Protein AF-A0A9P9CVB0-F1 (afdb_monomer_lite)

Structure (mmCIF, N/CA/C/O backbone):
data_AF-A0A9P9CVB0-F1
#
_entry.id   AF-A0A9P9CVB0-F1
#
loop_
_atom_site.group_PDB
_atom_site.id
_atom_site.type_symbol
_atom_site.label_atom_id
_atom_site.label_alt_id
_atom_site.label_comp_id
_atom_site.label_asym_id
_atom_site.label_entity_id
_atom_site.label_seq_id
_atom_site.pdbx_PDB_ins_code
_atom_site.Cartn_x
_atom_site.Cartn_y
_atom_site.Cartn_z
_atom_site.occupancy
_atom_site.B_iso_or_equiv
_atom_site.auth_seq_id
_atom_site.auth_comp_id
_atom_site.auth_asym_id
_atom_site.auth_atom_id
_atom_site.pdbx_PDB_model_num
ATOM 1 N N . MET A 1 1 ? 10.522 8.124 -8.239 1.00 56.84 1 MET A N 1
ATOM 2 C CA . MET A 1 1 ? 10.600 7.483 -6.906 1.00 56.84 1 MET A CA 1
ATOM 3 C C . MET A 1 1 ? 9.216 6.967 -6.521 1.00 56.84 1 MET A C 1
ATOM 5 O O . MET A 1 1 ? 8.265 7.728 -6.652 1.00 56.84 1 MET A O 1
ATOM 9 N N . HIS A 1 2 ? 9.084 5.688 -6.156 1.00 65.62 2 HIS A N 1
ATOM 10 C CA . HIS A 1 2 ? 7.839 5.072 -5.662 1.00 65.62 2 HIS A CA 1
ATOM 11 C C . HIS A 1 2 ? 7.937 4.845 -4.145 1.00 65.62 2 HIS A C 1
ATOM 13 O O . HIS A 1 2 ? 9.032 4.890 -3.584 1.00 65.62 2 HIS A O 1
ATOM 19 N N . ALA A 1 3 ? 6.809 4.611 -3.471 1.00 76.12 3 ALA A N 1
ATOM 20 C CA . ALA A 1 3 ? 6.823 4.280 -2.046 1.00 76.12 3 ALA A CA 1
ATOM 21 C C . ALA A 1 3 ? 7.617 2.987 -1.778 1.00 76.12 3 ALA A C 1
ATOM 23 O O . ALA A 1 3 ? 7.680 2.103 -2.635 1.00 76.12 3 ALA A O 1
ATOM 24 N N . ALA A 1 4 ? 8.199 2.863 -0.580 1.00 83.50 4 ALA A N 1
ATOM 25 C CA . ALA A 1 4 ? 8.933 1.663 -0.184 1.00 83.50 4 ALA A CA 1
ATOM 26 C C . ALA A 1 4 ? 8.032 0.414 -0.244 1.00 83.50 4 ALA A C 1
ATOM 28 O O . ALA A 1 4 ? 6.924 0.396 0.318 1.00 83.50 4 ALA A O 1
ATOM 29 N N . ILE A 1 5 ? 8.528 -0.617 -0.930 1.00 89.38 5 ILE A N 1
ATOM 30 C CA . ILE A 1 5 ? 7.847 -1.889 -1.187 1.00 89.38 5 ILE A CA 1
ATOM 31 C C . ILE A 1 5 ? 8.479 -2.938 -0.273 1.00 89.38 5 ILE A C 1
ATOM 33 O O . ILE A 1 5 ? 9.673 -3.199 -0.376 1.00 89.38 5 ILE A O 1
ATOM 37 N N . ASN A 1 6 ? 7.687 -3.498 0.638 1.00 92.38 6 ASN A N 1
ATOM 38 C CA . ASN A 1 6 ? 8.054 -4.667 1.437 1.00 92.38 6 ASN A CA 1
ATOM 39 C C . ASN A 1 6 ? 7.440 -5.931 0.809 1.00 92.38 6 ASN A C 1
ATOM 41 O O . ASN A 1 6 ? 6.689 -5.830 -0.164 1.00 92.38 6 ASN A O 1
ATOM 45 N N . ASP A 1 7 ? 7.711 -7.100 1.383 1.00 93.44 7 ASP A N 1
ATOM 46 C CA . ASP A 1 7 ? 7.273 -8.384 0.816 1.00 93.44 7 ASP A CA 1
ATOM 47 C C . ASP A 1 7 ? 5.748 -8.489 0.667 1.00 93.44 7 ASP A C 1
ATOM 49 O O . ASP A 1 7 ? 5.264 -8.923 -0.373 1.00 93.44 7 ASP A O 1
ATOM 53 N N . GLU A 1 8 ? 4.979 -8.000 1.648 1.00 92.94 8 GLU A N 1
ATOM 54 C CA . GLU A 1 8 ? 3.506 -7.943 1.592 1.00 92.9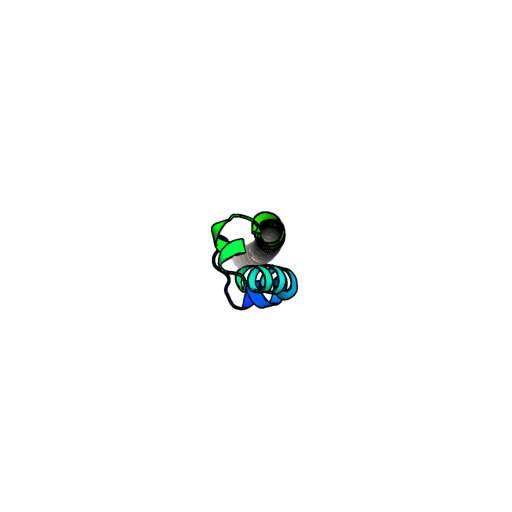4 8 GLU A CA 1
ATOM 55 C C . GLU A 1 8 ? 3.029 -7.132 0.376 1.00 92.94 8 GLU A C 1
ATOM 57 O O . GLU A 1 8 ? 2.208 -7.594 -0.417 1.00 92.94 8 GLU A O 1
ATOM 62 N N . LYS A 1 9 ? 3.578 -5.927 0.187 1.00 94.00 9 LYS A N 1
ATOM 63 C CA . LYS A 1 9 ? 3.238 -5.067 -0.953 1.00 94.00 9 LYS A CA 1
ATOM 64 C C . LYS A 1 9 ? 3.677 -5.677 -2.280 1.00 94.00 9 LYS A C 1
ATOM 66 O O . LYS A 1 9 ? 2.942 -5.550 -3.255 1.00 94.00 9 LYS A O 1
ATOM 71 N N . ARG A 1 10 ? 4.854 -6.315 -2.331 1.00 94.06 10 ARG A N 1
ATOM 72 C CA . ARG A 1 10 ? 5.352 -6.992 -3.538 1.00 94.06 10 ARG A CA 1
ATOM 73 C C . ARG A 1 10 ? 4.459 -8.172 -3.904 1.00 94.06 10 ARG A C 1
ATOM 75 O O . ARG A 1 10 ? 4.214 -8.374 -5.083 1.00 94.06 10 ARG A O 1
ATOM 82 N N . LEU A 1 11 ? 3.952 -8.914 -2.921 1.00 96.12 11 LEU A N 1
ATOM 83 C CA . LEU A 1 11 ? 3.043 -10.030 -3.161 1.00 96.1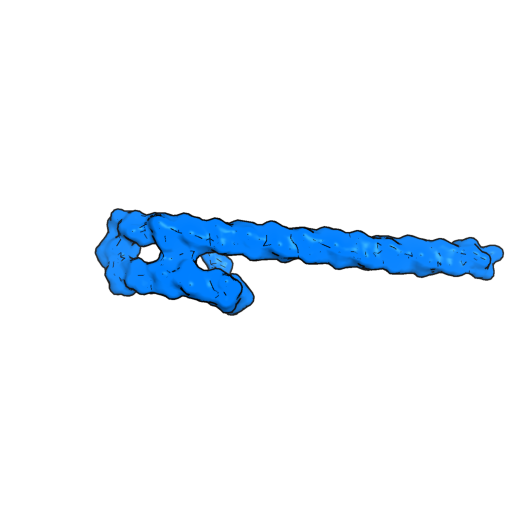2 11 LEU A CA 1
ATOM 84 C C . LEU A 1 11 ? 1.696 -9.551 -3.719 1.00 96.12 11 LEU A C 1
ATOM 86 O O . LEU A 1 11 ? 1.217 -10.102 -4.704 1.00 96.12 11 LEU A O 1
ATOM 90 N N . VAL A 1 12 ? 1.100 -8.515 -3.118 1.00 96.19 12 VAL A N 1
ATOM 91 C CA . VAL A 1 12 ? -0.230 -8.019 -3.518 1.00 96.19 12 VAL A CA 1
ATOM 92 C C . VAL A 1 12 ? -0.188 -7.237 -4.832 1.00 96.19 12 VAL A C 1
ATOM 94 O O . VAL A 1 12 ? -1.056 -7.414 -5.677 1.00 96.19 12 VAL A O 1
ATOM 97 N N . CYS A 1 13 ? 0.817 -6.381 -5.027 1.00 96.56 13 CYS A N 1
ATOM 98 C CA . CYS A 1 13 ? 0.956 -5.542 -6.221 1.00 96.56 13 CYS A CA 1
ATOM 99 C C . CYS A 1 13 ? 1.957 -6.119 -7.235 1.00 96.56 13 CYS A C 1
ATOM 101 O O . CYS A 1 13 ? 2.575 -5.351 -7.972 1.00 96.56 13 CYS A O 1
ATOM 103 N N . LYS A 1 14 ? 2.149 -7.446 -7.252 1.00 96.38 14 LYS A N 1
ATOM 104 C CA . LYS A 1 14 ? 3.221 -8.131 -7.993 1.00 96.38 14 LYS A CA 1
ATOM 105 C C . LYS A 1 14 ? 3.317 -7.694 -9.453 1.00 96.38 14 LYS A C 1
ATOM 107 O O . LYS A 1 14 ? 4.385 -7.277 -9.882 1.00 96.38 14 LYS A O 1
ATOM 112 N N . GLU A 1 15 ? 2.202 -7.715 -10.172 1.00 96.06 15 GLU A N 1
ATOM 113 C CA . GLU A 1 15 ? 2.157 -7.404 -11.606 1.00 96.06 15 GLU A CA 1
ATOM 114 C C . GLU A 1 15 ? 2.612 -5.964 -11.900 1.00 96.06 15 GLU A C 1
ATOM 116 O O . GLU A 1 15 ? 3.387 -5.722 -12.822 1.00 96.06 15 GLU A O 1
ATOM 121 N N . PHE A 1 16 ? 2.222 -5.004 -11.054 1.00 95.56 16 PHE A N 1
ATOM 122 C CA . PHE A 1 16 ? 2.647 -3.606 -11.183 1.00 95.56 16 PHE A CA 1
ATOM 123 C C . PHE A 1 16 ? 4.115 -3.398 -10.802 1.00 95.56 16 PHE A C 1
ATOM 125 O O . PHE A 1 16 ? 4.796 -2.537 -11.363 1.00 95.56 16 PHE A O 1
ATOM 132 N N . VAL A 1 17 ? 4.614 -4.172 -9.833 1.00 94.50 17 VAL A N 1
ATOM 133 C CA . VAL A 1 17 ? 6.034 -4.161 -9.464 1.00 94.50 17 VAL A CA 1
ATOM 134 C C . VAL A 1 17 ? 6.871 -4.711 -10.612 1.00 94.50 17 VAL A C 1
ATOM 136 O O . VAL A 1 17 ? 7.825 -4.054 -11.016 1.00 94.50 17 VAL A O 1
ATOM 139 N N . GLU A 1 18 ? 6.487 -5.853 -11.181 1.00 95.31 18 GLU A N 1
ATOM 140 C CA . GLU A 1 18 ? 7.178 -6.477 -12.312 1.00 95.31 18 GLU A CA 1
ATOM 141 C C . GLU A 1 18 ? 7.161 -5.576 -13.553 1.00 95.31 18 GLU A C 1
ATOM 143 O O . GLU A 1 18 ? 8.192 -5.424 -14.205 1.00 95.31 18 GLU A O 1
ATOM 148 N N . ALA A 1 19 ? 6.047 -4.893 -13.838 1.00 94.25 19 ALA A N 1
ATOM 149 C CA . ALA A 1 19 ? 5.970 -3.917 -14.926 1.00 94.25 19 ALA A CA 1
ATOM 150 C C . ALA A 1 19 ? 6.948 -2.742 -14.736 1.00 94.25 19 ALA A C 1
ATOM 152 O O . ALA A 1 19 ? 7.646 -2.335 -15.671 1.00 94.25 19 ALA A O 1
ATOM 153 N N . LEU A 1 20 ? 7.043 -2.205 -13.514 1.00 93.00 20 LEU A N 1
ATOM 154 C CA . LEU A 1 20 ? 7.974 -1.120 -13.212 1.00 93.00 20 LEU A CA 1
ATOM 155 C C . LEU A 1 20 ? 9.437 -1.593 -13.235 1.00 93.00 20 LEU A C 1
ATOM 157 O O . LEU A 1 20 ? 10.308 -0.872 -13.727 1.00 93.00 20 LEU A O 1
ATOM 161 N N . GLU A 1 21 ? 9.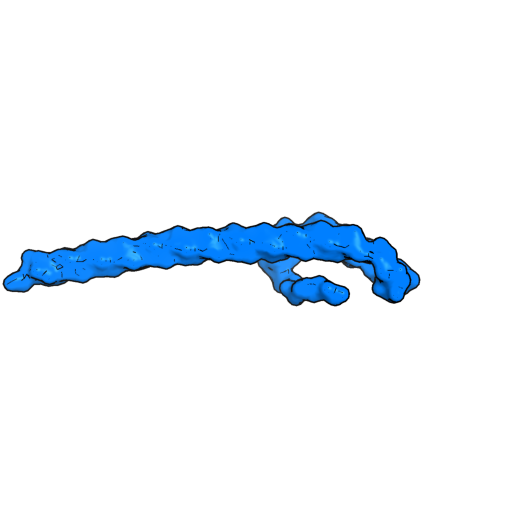713 -2.798 -12.735 1.00 92.56 21 GLU A N 1
ATOM 162 C CA . GLU A 1 21 ? 11.040 -3.421 -12.774 1.00 92.56 21 GLU A CA 1
ATOM 163 C C . GLU A 1 21 ? 11.494 -3.680 -14.209 1.00 92.56 21 GLU A C 1
ATOM 165 O O . GLU A 1 21 ? 12.609 -3.300 -14.566 1.00 92.56 21 GLU A O 1
ATOM 170 N N . ALA A 1 22 ? 10.611 -4.218 -15.053 1.00 93.38 22 ALA A N 1
ATOM 171 C CA . ALA A 1 22 ? 10.868 -4.418 -16.473 1.00 93.38 22 ALA A CA 1
ATOM 172 C C . ALA A 1 22 ? 11.196 -3.094 -17.181 1.00 93.38 22 ALA A C 1
ATOM 174 O O . ALA A 1 22 ? 12.147 -3.031 -17.960 1.00 93.38 22 ALA A O 1
ATOM 175 N N . CYS A 1 23 ? 10.483 -2.008 -16.863 1.00 91.44 23 CYS A N 1
ATOM 176 C CA . CYS A 1 23 ? 10.802 -0.690 -17.413 1.00 91.44 23 CYS A CA 1
ATOM 177 C C . CYS A 1 23 ? 12.178 -0.177 -16.952 1.00 91.44 23 CYS A C 1
ATOM 179 O O . CYS A 1 23 ? 12.932 0.397 -17.742 1.00 91.44 23 CYS A O 1
ATOM 181 N N . HIS A 1 24 ? 12.539 -0.423 -15.690 1.00 91.25 24 HIS A N 1
ATOM 182 C CA . HIS A 1 24 ? 13.828 -0.030 -15.121 1.00 91.25 24 HIS A CA 1
ATOM 183 C C . HIS A 1 24 ? 15.027 -0.855 -15.610 1.00 91.25 24 HIS A C 1
ATOM 185 O O . HIS A 1 24 ? 16.158 -0.415 -15.387 1.00 91.25 24 HIS A O 1
ATOM 191 N N . LEU A 1 25 ? 14.822 -1.993 -16.290 1.00 93.06 25 LEU A N 1
ATOM 192 C CA . LEU A 1 25 ? 15.910 -2.724 -16.959 1.00 93.06 25 LEU A CA 1
ATOM 193 C C . LEU A 1 25 ? 16.613 -1.847 -18.005 1.00 93.06 25 LEU A C 1
ATOM 195 O O . LEU A 1 25 ? 17.821 -1.960 -18.204 1.00 93.06 25 LEU A O 1
ATOM 199 N N . SER A 1 26 ? 15.876 -0.925 -18.633 1.00 91.44 26 SER A N 1
ATOM 200 C CA . SER A 1 26 ? 16.457 0.124 -19.466 1.00 91.44 26 SER A CA 1
ATOM 201 C C . SER A 1 26 ? 16.852 1.320 -18.600 1.00 91.44 26 SER A C 1
ATOM 203 O O . SER A 1 26 ? 16.005 2.091 -18.139 1.00 91.44 26 SER A O 1
ATOM 205 N N . LEU A 1 27 ? 18.163 1.519 -18.420 1.00 85.56 27 LEU A N 1
ATOM 206 C CA . LEU A 1 27 ? 18.695 2.709 -17.746 1.00 85.56 27 LEU A CA 1
ATOM 207 C C . LEU A 1 27 ? 18.208 3.993 -18.429 1.00 85.56 27 LEU A C 1
ATOM 209 O O . LEU A 1 27 ? 17.833 4.942 -17.746 1.00 85.56 27 LEU A O 1
ATOM 213 N N . PHE A 1 28 ? 18.123 4.005 -19.763 1.00 90.06 28 PHE A N 1
ATOM 214 C CA . PHE A 1 28 ? 17.584 5.144 -20.503 1.00 90.06 28 PHE A CA 1
ATOM 215 C C . PHE A 1 28 ? 16.145 5.462 -20.077 1.00 90.06 28 PHE A C 1
ATOM 217 O O . PHE A 1 28 ? 15.861 6.603 -19.714 1.00 90.06 28 PHE A O 1
ATOM 224 N N . ASN A 1 29 ? 15.258 4.464 -20.027 1.00 87.75 29 ASN A N 1
ATOM 225 C CA . ASN A 1 29 ? 13.852 4.673 -19.655 1.00 87.75 29 ASN A CA 1
ATOM 226 C C . ASN A 1 29 ? 13.709 5.151 -18.206 1.00 87.75 29 ASN A C 1
ATOM 228 O O . ASN A 1 29 ? 12.890 6.023 -17.908 1.00 87.75 29 ASN A O 1
ATOM 232 N N . LYS A 1 30 ? 14.554 4.618 -17.317 1.00 81.94 30 LYS A N 1
ATOM 233 C CA . LYS A 1 30 ? 14.620 5.010 -15.908 1.00 81.94 30 LYS A CA 1
ATOM 234 C C . LYS A 1 30 ? 14.989 6.487 -15.727 1.00 81.94 30 LYS A C 1
ATOM 236 O O . LYS A 1 30 ? 14.414 7.141 -14.859 1.00 81.94 30 LYS A O 1
ATOM 241 N N . TYR A 1 31 ? 15.926 7.014 -16.519 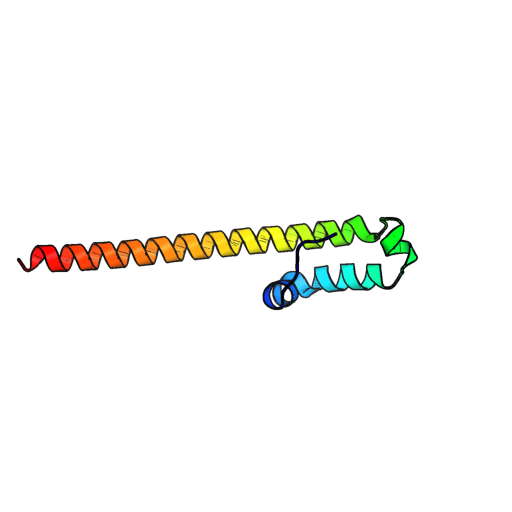1.00 87.25 31 TYR A N 1
ATOM 242 C CA . TYR A 1 31 ? 16.387 8.405 -16.396 1.00 87.25 31 TYR A CA 1
ATOM 243 C C . TYR A 1 31 ? 15.586 9.410 -17.237 1.00 87.25 31 TYR A C 1
ATOM 245 O O . TYR A 1 31 ? 15.561 10.589 -16.897 1.00 87.25 31 TYR A O 1
ATOM 253 N N . THR A 1 32 ? 14.892 8.967 -18.289 1.00 89.12 32 THR A N 1
ATOM 254 C CA . THR A 1 32 ? 14.129 9.838 -19.209 1.00 89.12 32 THR A CA 1
ATOM 255 C C . THR A 1 32 ? 12.626 9.886 -18.924 1.00 89.12 32 THR A C 1
ATOM 257 O O . THR A 1 32 ? 11.844 10.291 -19.781 1.00 89.12 32 THR A O 1
ATOM 260 N N . PHE A 1 33 ? 12.203 9.502 -17.713 1.00 84.94 33 PHE A N 1
ATOM 261 C CA . PHE A 1 33 ? 10.800 9.554 -17.267 1.00 84.94 33 PHE A CA 1
ATOM 262 C C . PHE A 1 33 ? 9.818 8.647 -18.041 1.00 84.94 33 PHE A C 1
ATOM 264 O O . PHE A 1 33 ? 8.608 8.735 -17.848 1.00 84.94 33 PHE A O 1
ATOM 271 N N . GLN A 1 34 ? 10.319 7.714 -18.854 1.00 90.25 34 GLN A N 1
ATOM 272 C CA . GLN A 1 34 ? 9.501 6.818 -19.688 1.00 90.25 34 GLN A CA 1
ATOM 273 C C . GLN A 1 34 ? 8.722 5.765 -18.879 1.00 90.25 34 GLN A C 1
ATOM 275 O O . GLN A 1 34 ? 7.794 5.148 -19.390 1.00 90.25 34 GLN A O 1
ATOM 280 N N . CYS A 1 35 ? 9.065 5.567 -17.603 1.00 91.75 35 CYS A N 1
ATOM 281 C CA . CYS A 1 35 ? 8.403 4.606 -16.715 1.00 91.75 35 CYS A CA 1
ATOM 282 C C . CYS A 1 35 ? 7.244 5.198 -15.889 1.00 91.75 35 CYS A C 1
ATOM 284 O O . CYS A 1 35 ? 6.775 4.549 -14.952 1.00 91.75 35 CYS A O 1
ATOM 286 N N . GLU A 1 36 ? 6.791 6.427 -16.174 1.00 90.19 36 GLU A N 1
ATOM 287 C CA . GLU A 1 36 ? 5.807 7.114 -15.323 1.00 90.19 36 GLU A CA 1
ATOM 288 C C . GLU A 1 36 ? 4.443 6.407 -15.287 1.00 90.19 36 GLU A C 1
ATOM 290 O O . GLU A 1 36 ? 3.835 6.347 -14.221 1.00 90.19 36 GLU A O 1
ATOM 295 N N . GLY A 1 37 ? 4.008 5.793 -16.394 1.00 92.44 37 GLY A N 1
ATOM 296 C CA . GLY A 1 37 ? 2.760 5.019 -16.444 1.00 92.44 37 GLY A CA 1
ATOM 297 C C . GLY A 1 37 ? 2.766 3.836 -15.471 1.00 92.44 37 GLY A C 1
ATOM 298 O O . GLY A 1 37 ? 1.962 3.794 -14.542 1.00 92.44 37 GLY A O 1
ATOM 299 N N . ALA A 1 38 ? 3.753 2.942 -15.594 1.00 93.25 38 ALA A N 1
ATOM 300 C CA . ALA A 1 38 ? 3.917 1.800 -14.686 1.00 93.25 38 ALA A CA 1
ATOM 301 C C . ALA A 1 38 ? 4.084 2.244 -13.219 1.00 93.25 38 ALA A C 1
ATOM 303 O O . ALA A 1 38 ? 3.554 1.631 -12.291 1.00 93.25 38 ALA A O 1
ATOM 304 N N . LYS A 1 39 ? 4.784 3.362 -12.986 1.00 92.44 39 LYS A N 1
ATOM 305 C CA . LYS A 1 39 ? 4.913 3.957 -11.650 1.00 92.44 39 LYS A CA 1
ATOM 306 C C . LYS A 1 39 ? 3.567 4.445 -11.106 1.00 92.44 39 LYS A C 1
ATOM 308 O O . LYS A 1 39 ? 3.304 4.273 -9.913 1.00 92.44 39 LYS A O 1
ATOM 313 N N . GLN A 1 40 ? 2.737 5.074 -11.931 1.00 94.25 40 GLN A N 1
ATOM 314 C CA . GLN A 1 40 ? 1.414 5.544 -11.533 1.00 94.25 40 GLN A CA 1
ATOM 315 C C . GLN A 1 40 ? 0.499 4.369 -11.182 1.00 94.25 40 GLN A C 1
ATOM 317 O O . GLN A 1 40 ? -0.126 4.393 -10.123 1.00 94.25 40 GLN A O 1
ATOM 322 N N . GLU A 1 41 ? 0.482 3.322 -12.001 1.00 94.94 41 GLU A N 1
ATOM 323 C CA . GLU A 1 41 ? -0.298 2.106 -11.747 1.00 94.94 41 GLU A CA 1
ATOM 324 C C . GLU A 1 41 ? 0.110 1.430 -10.433 1.00 94.94 41 GLU A C 1
ATOM 326 O O . GLU A 1 41 ? -0.735 1.164 -9.572 1.00 94.94 41 GLU A O 1
ATOM 331 N N . LEU A 1 42 ? 1.417 1.272 -10.201 1.00 95.44 42 LEU A N 1
ATOM 332 C CA . LEU A 1 42 ? 1.927 0.756 -8.934 1.00 95.44 42 LEU A CA 1
ATOM 333 C C . LEU A 1 42 ? 1.485 1.621 -7.745 1.00 95.44 42 LEU A C 1
ATOM 335 O O . LEU A 1 42 ? 1.056 1.100 -6.713 1.00 95.44 42 LEU A O 1
ATOM 339 N N . ASN A 1 43 ? 1.551 2.948 -7.871 1.00 94.88 43 ASN A N 1
ATOM 340 C CA . ASN A 1 43 ? 1.101 3.853 -6.814 1.00 94.88 43 ASN A CA 1
ATOM 341 C C . ASN A 1 43 ? -0.400 3.715 -6.521 1.00 94.88 43 ASN A C 1
ATOM 343 O O . ASN A 1 43 ? -0.797 3.827 -5.357 1.00 94.88 43 ASN A O 1
ATOM 347 N N . MET A 1 44 ? -1.223 3.452 -7.539 1.00 95.50 44 MET A N 1
ATOM 348 C CA . MET A 1 44 ? -2.655 3.203 -7.366 1.00 95.50 44 MET A CA 1
ATOM 349 C C . MET A 1 44 ? -2.904 1.899 -6.607 1.00 95.50 44 MET A C 1
ATOM 351 O O . MET A 1 44 ? -3.651 1.916 -5.627 1.00 95.50 44 MET A O 1
ATOM 355 N N . CYS A 1 45 ? -2.200 0.816 -6.951 1.00 96.38 45 CYS A N 1
ATOM 356 C CA . CYS A 1 45 ? -2.279 -0.437 -6.196 1.00 96.38 45 CYS A CA 1
ATOM 357 C C . CYS A 1 45 ? -1.871 -0.246 -4.724 1.00 96.38 45 CYS A C 1
ATOM 359 O O . CYS A 1 45 ? -2.605 -0.602 -3.800 1.00 96.38 45 CYS A O 1
ATOM 361 N N . LEU A 1 46 ? -0.739 0.421 -4.476 1.00 95.62 46 LEU A N 1
ATOM 362 C CA . LEU A 1 46 ? -0.257 0.700 -3.119 1.00 95.62 46 LEU A CA 1
ATOM 363 C C . LEU A 1 46 ? -1.185 1.634 -2.329 1.00 95.62 46 LEU A C 1
ATOM 365 O O . LEU A 1 46 ? -1.199 1.613 -1.094 1.00 95.62 46 LEU A O 1
ATOM 369 N N . ARG A 1 47 ? -1.930 2.510 -3.009 1.00 95.69 47 ARG A N 1
ATOM 370 C CA . ARG A 1 47 ? -2.966 3.333 -2.380 1.00 95.69 47 ARG A CA 1
ATOM 371 C C . ARG A 1 47 ? -4.152 2.473 -1.965 1.00 95.69 47 ARG A C 1
ATOM 373 O O . ARG A 1 47 ? -4.572 2.607 -0.820 1.00 95.69 47 ARG A O 1
ATOM 380 N N . GLN A 1 48 ? -4.626 1.584 -2.832 1.00 96.06 48 GLN A N 1
ATOM 381 C CA . GLN A 1 48 ? -5.741 0.699 -2.509 1.00 96.06 48 GLN A CA 1
ATOM 382 C C . GLN A 1 48 ? -5.414 -0.202 -1.315 1.00 96.06 48 GLN A C 1
ATOM 384 O O . GLN A 1 48 ? -6.148 -0.201 -0.334 1.00 96.06 48 GLN A O 1
ATOM 389 N N . LEU A 1 49 ? -4.238 -0.834 -1.309 1.00 95.19 49 LEU A N 1
ATOM 390 C CA . LEU A 1 49 ? -3.803 -1.675 -0.190 1.00 95.19 49 LEU A CA 1
ATOM 391 C C . LEU A 1 49 ? -3.780 -0.922 1.154 1.00 95.19 49 LEU A C 1
ATOM 393 O O . LEU A 1 49 ? -4.101 -1.484 2.202 1.00 95.19 49 LEU A O 1
ATOM 397 N N . ARG A 1 50 ? -3.411 0.368 1.148 1.00 95.12 50 ARG A N 1
ATOM 398 C CA . ARG A 1 50 ? -3.467 1.208 2.357 1.00 95.12 50 ARG A CA 1
ATOM 399 C C . ARG A 1 50 ? -4.900 1.446 2.828 1.00 95.12 50 ARG A C 1
ATOM 401 O O . ARG A 1 50 ? -5.122 1.455 4.039 1.00 95.12 50 ARG A O 1
ATOM 408 N N . LEU A 1 51 ? -5.835 1.657 1.904 1.00 96.69 51 LEU A N 1
ATOM 409 C CA . LEU 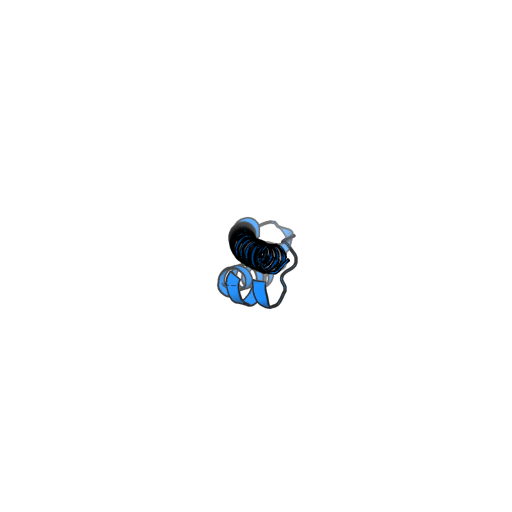A 1 51 ? -7.250 1.833 2.225 1.00 96.69 51 LEU A CA 1
ATOM 410 C C . LEU A 1 51 ? -7.822 0.543 2.812 1.00 96.69 51 LEU A C 1
ATOM 412 O O . LEU A 1 51 ? -8.315 0.579 3.936 1.00 96.69 51 LEU A O 1
ATOM 416 N N . ASP A 1 52 ? -7.609 -0.595 2.152 1.00 96.31 52 ASP A N 1
ATOM 417 C CA . ASP A 1 52 ? -8.093 -1.901 2.611 1.00 96.31 52 ASP A CA 1
ATOM 418 C C . ASP A 1 52 ? -7.567 -2.238 4.015 1.00 96.31 52 ASP A C 1
ATOM 420 O O . ASP A 1 52 ? -8.304 -2.694 4.890 1.00 96.31 52 ASP A O 1
ATOM 424 N N . LYS A 1 53 ? -6.281 -1.969 4.277 1.00 95.06 53 LYS A N 1
ATOM 425 C CA . LYS A 1 53 ? -5.683 -2.175 5.605 1.00 95.06 53 LYS A CA 1
ATOM 426 C C . LYS A 1 53 ? -6.279 -1.233 6.648 1.00 95.06 53 LYS A C 1
ATOM 428 O O . LYS A 1 53 ? -6.518 -1.645 7.780 1.00 95.06 53 LYS A O 1
ATOM 433 N N . SER A 1 54 ? -6.537 0.024 6.282 1.00 96.94 54 SER A N 1
ATOM 434 C CA . SER A 1 54 ? -7.198 0.981 7.173 1.00 96.94 54 SER A CA 1
ATOM 435 C C . SER A 1 54 ? -8.621 0.539 7.512 1.00 96.94 54 SER A C 1
ATOM 437 O O . SER A 1 54 ? -9.019 0.624 8.672 1.00 96.94 54 SER A O 1
ATOM 439 N N . GLU A 1 55 ? -9.367 0.021 6.540 1.00 97.62 55 GLU A N 1
ATOM 440 C CA . GLU A 1 55 ? -10.721 -0.494 6.738 1.00 97.62 55 GLU A CA 1
ATOM 441 C C . GLU A 1 55 ? -10.742 -1.716 7.656 1.00 97.62 55 GLU A C 1
ATOM 443 O O . GLU A 1 55 ? -11.496 -1.722 8.630 1.00 97.62 55 GLU A O 1
ATOM 448 N N . ARG A 1 56 ? -9.856 -2.694 7.427 1.00 96.88 56 ARG A N 1
ATOM 449 C CA . ARG A 1 56 ? -9.707 -3.861 8.314 1.00 96.88 56 ARG A CA 1
ATOM 450 C C . ARG A 1 56 ? -9.356 -3.441 9.737 1.00 96.88 56 ARG A C 1
ATOM 452 O O . ARG A 1 56 ? -10.021 -3.854 10.679 1.00 96.88 56 ARG A O 1
ATOM 459 N N . ASN A 1 57 ? -8.395 -2.530 9.897 1.00 96.94 57 ASN A N 1
ATOM 460 C CA . ASN A 1 57 ? -8.017 -2.019 11.215 1.00 96.94 57 ASN A CA 1
ATOM 461 C C . ASN A 1 57 ? -9.182 -1.305 11.918 1.00 96.94 57 ASN A C 1
ATOM 463 O O . ASN A 1 57 ? -9.335 -1.429 13.131 1.00 96.94 57 ASN A O 1
ATOM 467 N N . ARG A 1 58 ? -10.014 -0.558 11.178 1.00 97.12 58 ARG A N 1
ATOM 468 C CA . ARG A 1 58 ? -11.216 0.088 11.729 1.00 97.12 58 ARG A CA 1
ATOM 469 C C . ARG A 1 58 ? -12.259 -0.940 12.159 1.00 97.12 58 ARG A C 1
ATOM 471 O O . ARG A 1 58 ? -12.860 -0.762 13.215 1.00 97.12 58 ARG A O 1
ATOM 478 N N . ALA A 1 59 ? -12.480 -1.988 11.368 1.00 97.56 59 ALA A N 1
ATOM 479 C CA . ALA A 1 59 ? -13.396 -3.069 11.720 1.00 97.56 59 ALA A CA 1
ATOM 480 C C . ALA A 1 59 ? -12.919 -3.813 12.979 1.00 97.56 59 ALA A C 1
ATOM 482 O O . ALA A 1 59 ? -13.676 -3.947 13.939 1.00 97.56 59 ALA A O 1
ATOM 483 N N . ASP A 1 60 ? -11.640 -4.184 13.030 1.00 97.81 60 ASP A N 1
ATOM 484 C CA . ASP A 1 60 ? -11.038 -4.854 14.184 1.00 97.81 60 ASP A CA 1
ATOM 485 C C . ASP A 1 60 ? -11.073 -3.982 15.441 1.00 97.81 60 ASP A C 1
ATOM 487 O O . ASP A 1 60 ? -11.346 -4.478 16.536 1.00 97.81 60 ASP A O 1
ATOM 491 N N . ALA A 1 61 ? -10.830 -2.675 15.303 1.00 97.12 61 ALA A N 1
ATOM 492 C CA . ALA A 1 61 ? -10.935 -1.733 16.410 1.00 97.12 61 ALA A CA 1
ATOM 493 C C . ALA A 1 61 ? -12.359 -1.696 16.977 1.00 97.12 61 ALA A C 1
ATOM 495 O O . ALA A 1 61 ? -12.520 -1.812 18.189 1.00 97.12 61 ALA A O 1
ATOM 496 N N . LYS A 1 62 ? -13.388 -1.626 16.119 1.00 97.19 62 LYS A N 1
ATOM 497 C CA . LYS A 1 62 ? -14.793 -1.679 16.557 1.00 97.19 62 LYS A CA 1
ATOM 498 C C . LYS A 1 62 ? -15.099 -2.970 17.311 1.00 97.19 62 LYS A C 1
ATOM 500 O O . LYS A 1 62 ? -15.632 -2.906 18.414 1.00 97.19 62 LYS A O 1
ATOM 505 N N . LEU A 1 63 ? -14.682 -4.122 16.781 1.00 97.25 63 LEU A N 1
ATOM 506 C CA . LEU A 1 63 ? -14.881 -5.416 17.442 1.00 97.25 63 LEU A CA 1
ATOM 507 C C . LEU A 1 63 ? -14.191 -5.481 18.812 1.00 97.25 63 LEU A C 1
ATOM 509 O O . LEU A 1 63 ? -14.752 -6.021 19.765 1.00 97.25 63 LEU A O 1
ATOM 513 N N . ARG A 1 64 ? -12.976 -4.932 18.935 1.00 95.62 64 ARG A N 1
ATOM 514 C CA . ARG A 1 64 ? -12.262 -4.851 20.220 1.00 95.62 64 ARG A CA 1
ATOM 515 C C . ARG A 1 64 ? -12.988 -3.940 21.206 1.00 95.62 64 ARG A C 1
ATOM 517 O O . ARG A 1 64 ? -13.150 -4.325 22.360 1.00 95.62 64 ARG A O 1
ATOM 524 N N . THR A 1 65 ? -13.459 -2.779 20.754 1.00 96.56 65 THR A N 1
ATOM 525 C CA . THR A 1 65 ? -14.232 -1.842 21.579 1.00 96.56 65 THR A CA 1
ATOM 526 C C . THR A 1 65 ? -15.546 -2.459 22.056 1.00 96.56 65 THR A C 1
ATOM 528 O O . THR A 1 65 ? -15.866 -2.351 23.235 1.00 96.56 65 THR A O 1
ATOM 531 N N . GLU A 1 66 ? -16.284 -3.154 21.189 1.00 96.94 66 GLU A N 1
ATOM 532 C CA . GLU A 1 66 ? -17.529 -3.838 21.561 1.00 96.94 66 GLU A CA 1
ATOM 533 C C . GLU A 1 66 ? -17.295 -4.952 22.585 1.00 96.94 66 GLU A C 1
ATOM 535 O O . GLU A 1 66 ? -18.037 -5.053 23.560 1.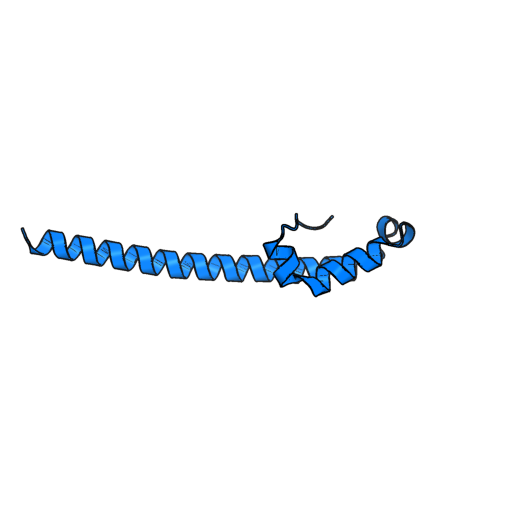00 96.94 66 GLU A O 1
ATOM 540 N N . LYS A 1 67 ? -16.249 -5.769 22.399 1.00 96.12 67 LYS A N 1
ATOM 541 C CA . LYS A 1 67 ? -15.867 -6.806 23.370 1.00 96.12 67 LYS A CA 1
ATOM 542 C C . LYS A 1 67 ? -15.508 -6.204 24.723 1.00 96.12 67 LYS A C 1
ATOM 544 O O . LYS A 1 67 ? -15.957 -6.712 25.743 1.00 96.12 67 LYS A O 1
ATOM 549 N N . PHE A 1 68 ? -14.728 -5.126 24.722 1.00 96.19 68 PHE A N 1
ATOM 550 C CA . PHE A 1 68 ? -14.354 -4.424 25.944 1.00 96.19 68 PHE A CA 1
ATOM 551 C C . PHE A 1 68 ? -15.580 -3.850 26.665 1.00 96.19 68 PHE A C 1
ATOM 553 O O . PHE A 1 68 ? -15.734 -4.078 27.858 1.00 96.19 68 PHE A O 1
ATOM 560 N N . LYS A 1 69 ? -16.489 -3.183 25.940 1.00 95.88 69 LYS A N 1
ATOM 561 C CA . LYS A 1 69 ? -17.722 -2.624 26.514 1.00 95.88 69 LYS A CA 1
ATOM 562 C C . LYS A 1 69 ? -18.595 -3.705 27.151 1.00 95.88 69 LYS A C 1
ATOM 564 O O . LYS A 1 69 ? -19.025 -3.535 28.280 1.00 95.88 69 LYS A O 1
ATOM 569 N N . LYS A 1 70 ? -18.796 -4.832 26.459 1.00 94.94 70 LYS A N 1
ATOM 570 C CA . LYS A 1 70 ? -19.558 -5.972 26.995 1.00 94.94 70 LYS A CA 1
ATOM 571 C C . LYS A 1 70 ? -18.909 -6.581 28.238 1.00 94.94 70 LYS A C 1
ATOM 573 O O . LYS A 1 70 ? -19.616 -6.969 29.156 1.00 94.94 70 LYS A O 1
ATOM 578 N N . ALA A 1 71 ? -17.579 -6.690 28.257 1.00 94.69 71 ALA A N 1
ATOM 579 C CA . ALA A 1 71 ? -16.859 -7.202 29.420 1.00 94.69 71 ALA A CA 1
ATOM 580 C C . ALA A 1 71 ? -16.985 -6.257 30.623 1.00 94.69 71 ALA A C 1
ATOM 582 O O . ALA A 1 71 ? -17.158 -6.729 31.737 1.00 94.69 71 ALA A O 1
ATOM 583 N N . LEU A 1 72 ? -16.940 -4.942 30.390 1.00 94.75 72 LEU A N 1
ATOM 584 C CA . LEU A 1 72 ? -17.148 -3.939 31.431 1.00 94.75 72 LEU A CA 1
ATOM 585 C C . LEU A 1 72 ? -18.581 -3.987 31.984 1.00 94.75 72 LEU A C 1
ATOM 587 O O . LEU A 1 72 ? -18.752 -4.072 33.189 1.00 94.75 72 LEU A O 1
ATOM 591 N N . GLU A 1 73 ? -19.592 -4.034 31.111 1.00 94.38 73 GLU A N 1
ATOM 592 C CA . GLU A 1 73 ? -21.004 -4.154 31.515 1.00 94.38 73 GLU A CA 1
ATOM 593 C C . GLU A 1 73 ? -21.281 -5.421 32.339 1.00 94.38 73 GLU A C 1
ATOM 595 O O . GLU A 1 73 ? -22.112 -5.389 33.238 1.00 94.38 73 GLU A O 1
ATOM 600 N N . ALA A 1 74 ? -20.603 -6.534 32.037 1.00 91.94 74 ALA A N 1
ATOM 601 C CA . ALA A 1 74 ? -20.734 -7.765 32.812 1.00 91.94 74 ALA A CA 1
ATOM 602 C C . ALA A 1 74 ? -20.146 -7.632 34.226 1.00 91.94 74 ALA A C 1
ATOM 604 O O . ALA A 1 74 ? -20.736 -8.149 35.162 1.00 91.94 74 ALA A O 1
ATOM 605 N N . LEU A 1 75 ? -19.023 -6.921 34.382 1.00 90.69 75 LEU A N 1
ATOM 606 C CA . LEU A 1 75 ? -18.429 -6.657 35.696 1.00 90.69 75 LEU A CA 1
ATOM 607 C C . LEU A 1 75 ? -19.306 -5.718 36.533 1.00 90.69 75 LEU A C 1
ATOM 609 O O . LEU A 1 75 ? -19.530 -5.994 37.702 1.00 90.69 75 LEU A O 1
ATOM 613 N N . ASP A 1 76 ? -19.845 -4.658 35.925 1.00 86.00 76 ASP A N 1
ATOM 614 C CA . ASP A 1 76 ? -20.709 -3.692 36.619 1.00 86.00 76 ASP A CA 1
ATOM 615 C C . ASP A 1 76 ? -22.066 -4.293 37.053 1.00 86.00 76 ASP A C 1
ATOM 617 O O . ASP A 1 76 ? -22.760 -3.702 37.874 1.00 86.00 76 ASP A O 1
ATOM 621 N N . ALA A 1 77 ? -22.484 -5.427 36.476 1.00 77.94 77 ALA A N 1
ATOM 622 C CA . ALA A 1 77 ? -23.742 -6.103 36.806 1.00 77.94 77 ALA A CA 1
ATOM 623 C C . ALA A 1 77 ? -23.617 -7.143 37.937 1.00 77.94 77 ALA A C 1
ATOM 625 O O . ALA A 1 77 ? -24.646 -7.601 38.439 1.00 77.94 77 ALA A O 1
ATOM 626 N N . ASP A 1 78 ? -22.388 -7.524 38.302 1.00 68.06 78 ASP A N 1
ATOM 627 C CA . ASP A 1 78 ? -22.085 -8.511 39.346 1.00 68.06 78 ASP A CA 1
ATOM 628 C C . ASP A 1 78 ? -21.796 -7.864 40.731 1.00 68.06 78 ASP A C 1
ATOM 630 O O . ASP A 1 78 ? -21.656 -8.598 41.713 1.00 68.06 78 ASP A O 1
ATOM 634 N N . ASP A 1 79 ? -21.748 -6.523 40.818 1.00 53.47 79 ASP A N 1
ATOM 635 C CA . ASP A 1 79 ? -21.625 -5.699 42.047 1.00 53.47 79 ASP A CA 1
ATOM 636 C C . ASP A 1 79 ? -22.977 -5.085 42.484 1.00 53.47 79 ASP A C 1
ATOM 638 O O . ASP A 1 79 ? -23.216 -4.979 43.714 1.00 53.47 79 ASP A O 1
#

Secondary structure (DSSP, 8-state):
------HHHHHHTHHHHHHHHHHHTSHHHHHTTTTHHHHHHHHHHHHHHHHHHHHHHHHHHHHHHHHHHHHHHHHHT--

Sequence (79 aa):
MHAAINDEKRLVCKEFVEALEACHLSLFNKYTFQCEGAKQELNMCLRQLRLDKSERNRADAKLRTEKFKKALEALDADD

Radius of gyration: 21.42 Å; chains: 1; bounding box: 42×20×62 Å

Foldseek 3Di:
DAPDADPVLCVQLVVLVVLLVVQVVDVCSVVVVVSVVSRVSSNVSVVVVVVVVVVVVVVVVVVVVVVVVVVVVVVVVVD

pLDDT: mean 91.6, std 8.37, range [53.47, 97.81]